Protein AF-A0A0F9GGN1-F1 (afdb_monomer)

Foldseek 3Di:
DEEAECPPHDQVVSLVVLVVVLVVLLVVQDPQQKYKYQQAPDPGNVVSNQVSLVPDPQFPDWDDDHRIIMTGGDDD

Mean predicted aligned error: 2.83 Å

Sequence (76 aa):
MVKIDLHGLTLDAALSEVDREVNHNFIQETEDRRIEFVTGWGGVLRPGVREYLTEHPLVKELRTDGASLRILLEDL

Nearest PDB structures (foldseek):
  8umj-assembly2_B  TM=4.969E-01  e=1.245E+00  Ze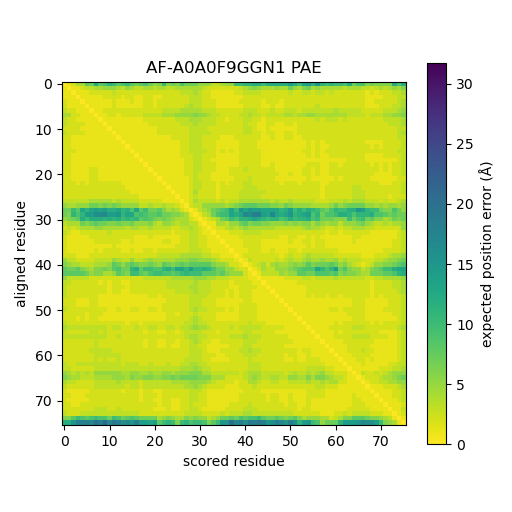a mays
  8umk-assembly1_A  TM=4.739E-01  e=1.527E+00  Zea mays
  8uml-assembly2_B  TM=4.719E-01  e=2.003E+00  Zea mays
  8umn-assembly2_B  TM=4.732E-01  e=2.294E+00  Zea mays
  8umm-assembly2_B  TM=4.783E-01  e=2.003E+00  Zea mays

Secondary structure (DSSP, 8-state):
-EEEE-TT--HHHHHHHHHHHHHHHHHTT-S--EEEEE--S-TTHHHHHHHHHHH-TTEEEEEEETTEEEEEEPP-

InterPro domains:
  IPR002625 Smr domain [PF01713] (4-64)
  IPR002625 Smr domain [PS50828] (4-76)
  IPR002625 Smr domain [SM00463] (1-74)
  IPR036063 Smr domain superfamily [G3DSA:3.30.1370.110] (1-69)
  IPR036063 Smr domain superfamily [SSF160443] (3-67)

Solvent-accessible surface area (backbone atoms only — not comparable to full-atom values): 4347 Å² total; per-residue (Å²): 103,52,78,45,80,41,72,93,53,54,58,71,58,34,47,55,51,49,54,52,50,53,55,51,51,60,72,66,66,49,94,55,52,33,40,36,39,36,37,47,87,52,90,54,43,39,58,53,49,47,54,54,52,73,72,34,90,58,49,66,44,80,45,80,54,94,42,26,41,36,36,31,47,54,84,136

Organism: NCBI:txid412755

Radius of gyration: 11.31 Å; Cα contacts (8 Å, |Δi|>4): 115; chains: 1; bounding box: 27×19×29 Å

Structure (mmCIF, N/CA/C/O backbone):
data_AF-A0A0F9GGN1-F1
#
_entry.id   AF-A0A0F9GGN1-F1
#
loop_
_atom_site.group_PDB
_atom_site.id
_atom_site.type_symbol
_atom_site.label_atom_id
_atom_site.label_alt_id
_atom_site.label_comp_id
_atom_site.label_asym_id
_atom_site.label_entity_id
_atom_site.label_seq_id
_atom_site.pdbx_PDB_ins_code
_atom_site.Cartn_x
_atom_site.Cartn_y
_atom_site.Cartn_z
_atom_site.occupancy
_atom_site.B_iso_or_equiv
_atom_site.auth_seq_id
_atom_site.auth_comp_id
_atom_site.auth_asym_id
_atom_site.auth_atom_id
_atom_site.pdbx_PDB_model_num
ATOM 1 N N . MET A 1 1 ? 0.731 -8.445 12.039 1.00 82.25 1 MET A N 1
ATOM 2 C CA . MET A 1 1 ? 1.321 -7.607 10.981 1.00 82.25 1 MET A CA 1
ATOM 3 C C . MET A 1 1 ? 1.327 -8.445 9.726 1.00 82.25 1 MET A C 1
ATOM 5 O O . MET A 1 1 ? 1.894 -9.535 9.754 1.00 82.25 1 MET A O 1
ATOM 9 N N . VAL A 1 2 ? 0.675 -7.976 8.669 1.00 91.88 2 VAL A N 1
ATOM 10 C CA . VAL A 1 2 ? 0.588 -8.686 7.385 1.00 91.88 2 VAL A CA 1
ATOM 11 C C . VAL A 1 2 ? 1.676 -8.175 6.448 1.00 91.88 2 VAL A C 1
ATOM 13 O O . VAL A 1 2 ? 2.014 -6.994 6.482 1.00 91.88 2 VAL A O 1
ATOM 16 N N . LYS A 1 3 ? 2.255 -9.062 5.636 1.00 96.38 3 LYS A N 1
ATOM 17 C CA . LYS A 1 3 ? 3.291 -8.716 4.661 1.00 96.38 3 LYS A CA 1
ATOM 18 C C . LYS A 1 3 ? 2.844 -9.112 3.259 1.00 96.38 3 LYS A C 1
ATOM 20 O O . LYS A 1 3 ? 2.552 -10.281 3.030 1.00 96.38 3 LYS A O 1
ATOM 25 N N . ILE A 1 4 ? 2.834 -8.146 2.348 1.00 97.25 4 ILE A N 1
ATOM 26 C CA . ILE A 1 4 ? 2.360 -8.276 0.969 1.00 97.25 4 ILE A CA 1
ATOM 27 C C . ILE A 1 4 ? 3.527 -8.003 0.022 1.00 97.25 4 ILE A C 1
ATOM 29 O O . ILE A 1 4 ? 4.186 -6.966 0.123 1.00 97.25 4 ILE A O 1
ATOM 33 N N . ASP A 1 5 ? 3.806 -8.939 -0.880 1.00 97.62 5 ASP A N 1
ATOM 34 C CA . ASP A 1 5 ? 4.858 -8.795 -1.886 1.00 97.62 5 ASP A CA 1
ATOM 35 C C . ASP A 1 5 ? 4.278 -8.220 -3.185 1.00 97.62 5 ASP A C 1
ATOM 37 O O . ASP A 1 5 ? 3.350 -8.791 -3.750 1.00 97.62 5 ASP A O 1
ATOM 41 N N . LEU A 1 6 ? 4.819 -7.089 -3.649 1.00 97.44 6 LEU A N 1
ATOM 42 C CA . LEU A 1 6 ? 4.382 -6.415 -4.876 1.00 97.44 6 LEU A CA 1
ATOM 43 C C . LEU A 1 6 ? 5.376 -6.596 -6.036 1.00 97.44 6 LEU A C 1
ATOM 45 O O . LEU A 1 6 ? 5.200 -5.997 -7.100 1.00 97.44 6 LEU A O 1
ATOM 49 N N . HIS A 1 7 ? 6.448 -7.377 -5.862 1.00 94.56 7 HIS A N 1
ATOM 50 C CA . HIS A 1 7 ? 7.434 -7.575 -6.921 1.00 94.56 7 HIS A CA 1
ATOM 51 C C . HIS A 1 7 ? 6.826 -8.216 -8.172 1.00 94.56 7 HIS A C 1
ATOM 53 O O . HIS A 1 7 ? 5.978 -9.101 -8.114 1.00 94.56 7 HIS A O 1
ATOM 59 N N . GLY A 1 8 ? 7.318 -7.785 -9.334 1.00 92.38 8 GLY A N 1
ATOM 60 C CA . GLY A 1 8 ? 6.871 -8.304 -10.628 1.00 92.38 8 GLY A CA 1
ATOM 61 C C . GLY A 1 8 ? 5.509 -7.774 -11.080 1.00 92.38 8 GLY A C 1
ATOM 62 O O . GLY A 1 8 ? 5.137 -8.006 -12.228 1.00 92.38 8 GLY A O 1
ATOM 63 N N . LEU A 1 9 ? 4.798 -7.023 -10.234 1.00 96.38 9 LEU A N 1
ATOM 64 C CA . LEU A 1 9 ? 3.575 -6.336 -10.626 1.00 96.38 9 LEU A CA 1
ATOM 65 C C . LEU A 1 9 ? 3.883 -5.061 -11.417 1.00 96.38 9 LEU A C 1
ATOM 67 O O . LEU A 1 9 ? 4.890 -4.378 -11.203 1.00 96.38 9 LEU A O 1
ATOM 71 N N . THR A 1 10 ? 2.971 -4.716 -12.325 1.00 96.56 10 THR A N 1
ATOM 72 C CA . THR A 1 10 ? 2.883 -3.350 -12.843 1.00 96.56 10 THR A CA 1
ATOM 73 C C . THR A 1 10 ? 2.404 -2.420 -11.728 1.00 96.56 10 THR A C 1
ATOM 75 O O . THR A 1 10 ? 1.821 -2.873 -10.743 1.00 96.56 10 THR A O 1
ATOM 78 N N . LEU A 1 11 ? 2.618 -1.110 -11.878 1.00 97.00 11 LEU A N 1
ATOM 79 C CA . LEU A 1 11 ? 2.141 -0.143 -10.886 1.00 97.00 11 LEU A CA 1
ATOM 80 C C . LEU A 1 11 ? 0.627 -0.251 -10.662 1.00 97.00 11 LEU A C 1
ATOM 82 O O . LEU A 1 11 ? 0.197 -0.338 -9.524 1.00 97.00 11 LEU A O 1
ATOM 86 N N . ASP A 1 12 ? -0.161 -0.316 -11.733 1.00 98.00 12 ASP A N 1
ATOM 87 C CA . ASP A 1 12 ? -1.625 -0.417 -11.664 1.00 98.00 12 ASP A CA 1
ATOM 88 C C . ASP A 1 12 ? -2.107 -1.671 -10.905 1.00 98.00 12 ASP A C 1
ATOM 90 O O . ASP A 1 12 ? -2.950 -1.591 -10.008 1.00 98.00 12 ASP A O 1
ATOM 94 N N . ALA A 1 13 ? -1.492 -2.828 -11.184 1.00 98.00 13 ALA A N 1
ATOM 95 C CA . ALA A 1 13 ? -1.790 -4.069 -10.473 1.00 98.00 13 ALA A CA 1
ATOM 96 C C . ALA A 1 13 ? -1.371 -4.000 -8.997 1.00 98.00 13 ALA A C 1
ATOM 98 O O . ALA A 1 13 ? -2.095 -4.479 -8.128 1.00 98.00 13 ALA A O 1
ATOM 99 N N . ALA A 1 14 ? -0.229 -3.372 -8.702 1.00 98.06 14 ALA A N 1
ATOM 100 C CA . ALA A 1 14 ? 0.223 -3.170 -7.332 1.00 98.06 14 ALA A CA 1
ATOM 101 C C . ALA A 1 14 ? 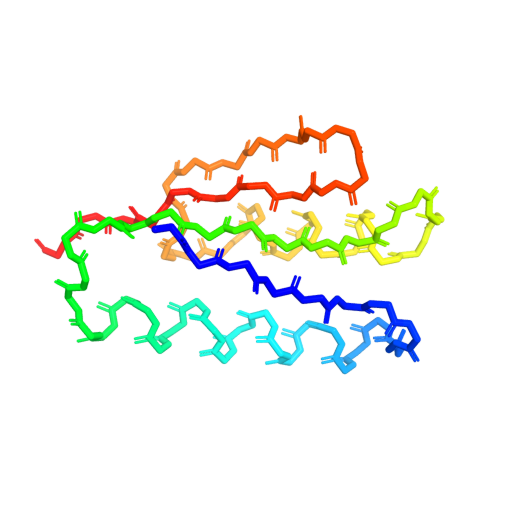-0.717 -2.244 -6.548 1.00 98.06 14 ALA A C 1
ATOM 103 O O . ALA A 1 14 ? -1.011 -2.532 -5.394 1.00 98.06 14 ALA A O 1
ATOM 104 N N . LEU A 1 15 ? -1.219 -1.165 -7.158 1.00 98.31 15 LEU A N 1
ATOM 105 C CA . LEU A 1 15 ? -2.187 -0.266 -6.520 1.00 98.31 15 LEU A CA 1
ATOM 106 C C . LEU A 1 15 ? -3.514 -0.974 -6.228 1.00 98.31 15 LEU A C 1
ATOM 108 O O . LEU A 1 15 ? -4.042 -0.843 -5.128 1.00 98.31 15 LEU A O 1
ATOM 112 N N . SER A 1 16 ? -4.005 -1.777 -7.175 1.00 98.19 16 SER A N 1
ATOM 113 C CA . SER A 1 16 ? -5.213 -2.588 -6.977 1.00 98.19 16 SER A CA 1
ATOM 114 C C . SER A 1 16 ? -5.049 -3.586 -5.825 1.00 98.19 16 SER A C 1
ATOM 116 O O . SER A 1 16 ? -5.957 -3.772 -5.017 1.00 98.19 16 SER A O 1
ATOM 118 N N . GLU A 1 17 ? -3.877 -4.214 -5.722 1.00 98.19 17 GLU A N 1
ATOM 119 C CA . GLU A 1 17 ? -3.571 -5.154 -4.644 1.00 98.19 17 GLU A CA 1
ATOM 120 C C . GLU A 1 17 ? -3.432 -4.453 -3.284 1.00 98.19 17 GLU A C 1
ATOM 122 O O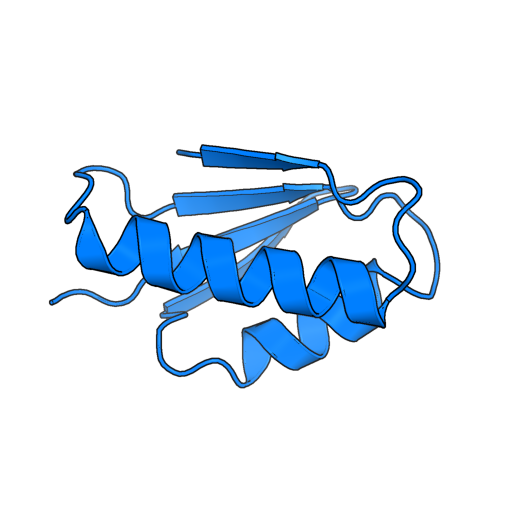 . GLU A 1 17 ? -3.924 -4.950 -2.272 1.00 98.19 17 GLU A O 1
ATOM 127 N N . VAL A 1 18 ? -2.813 -3.270 -3.261 1.00 98.12 18 VAL A N 1
ATOM 128 C CA . VAL A 1 18 ? -2.694 -2.436 -2.059 1.00 98.12 18 VAL A CA 1
ATOM 129 C C . VAL A 1 18 ? -4.071 -2.032 -1.538 1.00 98.12 18 VAL A C 1
ATOM 131 O O . VAL A 1 18 ? -4.337 -2.229 -0.355 1.00 98.12 18 VAL A O 1
ATOM 134 N N . ASP A 1 19 ? -4.952 -1.521 -2.402 1.00 98.00 19 ASP A N 1
ATOM 135 C CA . ASP A 1 19 ? -6.321 -1.140 -2.031 1.00 98.00 19 ASP A CA 1
ATOM 136 C C . ASP A 1 19 ? -7.090 -2.331 -1.449 1.00 98.00 19 ASP A C 1
ATOM 138 O O . ASP A 1 19 ? -7.667 -2.256 -0.359 1.00 98.00 19 ASP A O 1
ATOM 142 N N . ARG A 1 20 ? -7.029 -3.477 -2.139 1.00 97.06 20 ARG A N 1
ATOM 143 C CA . ARG A 1 20 ? -7.676 -4.716 -1.702 1.00 97.06 20 ARG A CA 1
ATOM 144 C C . ARG A 1 20 ? -7.227 -5.115 -0.300 1.00 97.06 20 ARG A C 1
ATOM 146 O O . ARG A 1 20 ? -8.066 -5.426 0.544 1.00 97.06 20 ARG A O 1
ATOM 153 N N . GLU A 1 21 ? -5.922 -5.113 -0.047 1.00 96.25 21 GLU A N 1
ATOM 154 C CA . GLU A 1 21 ? -5.353 -5.528 1.235 1.00 96.25 21 GLU A CA 1
ATOM 155 C C . GLU A 1 21 ? -5.622 -4.520 2.354 1.00 96.25 21 GLU A C 1
ATOM 157 O O . GLU A 1 21 ? -5.937 -4.929 3.472 1.00 96.25 21 GLU A O 1
ATOM 162 N N . VAL A 1 22 ? -5.580 -3.216 2.073 1.00 96.12 22 VAL A N 1
ATOM 163 C CA . VAL A 1 22 ? -5.944 -2.186 3.057 1.00 96.12 22 VAL A CA 1
ATOM 164 C C . VAL A 1 22 ? -7.396 -2.358 3.504 1.00 96.12 22 VAL A C 1
ATOM 166 O O . VAL A 1 22 ? -7.657 -2.461 4.704 1.00 96.12 22 VAL A O 1
ATOM 169 N N . ASN A 1 23 ? -8.334 -2.464 2.560 1.00 95.12 23 ASN A N 1
ATOM 170 C CA . ASN A 1 23 ? -9.752 -2.647 2.874 1.00 95.12 23 ASN A CA 1
ATOM 171 C C . ASN A 1 23 ? -10.012 -3.983 3.583 1.00 95.12 23 ASN A C 1
ATOM 173 O O . ASN A 1 23 ? -10.742 -4.030 4.574 1.00 95.12 23 ASN A O 1
ATOM 177 N N . HIS A 1 24 ? -9.392 -5.069 3.115 1.00 94.00 24 HIS A N 1
ATOM 178 C CA . HIS A 1 24 ? -9.546 -6.389 3.721 1.00 94.00 24 HIS A CA 1
ATOM 179 C C . HIS A 1 24 ? -9.107 -6.404 5.191 1.00 94.00 24 HIS A C 1
ATOM 181 O O . HIS A 1 24 ? -9.866 -6.844 6.054 1.00 94.00 24 HIS A O 1
ATOM 187 N N . ASN A 1 25 ? -7.913 -5.883 5.488 1.00 92.50 25 ASN A N 1
ATOM 188 C CA . ASN A 1 25 ? -7.371 -5.869 6.848 1.00 92.50 25 ASN A CA 1
ATOM 189 C C . ASN A 1 25 ? -8.107 -4.878 7.762 1.00 92.50 25 ASN A C 1
ATOM 191 O O . ASN A 1 25 ? -8.227 -5.135 8.958 1.00 92.50 25 ASN A O 1
ATOM 195 N N . PHE A 1 26 ? -8.644 -3.781 7.217 1.00 92.50 26 PHE A N 1
ATOM 196 C CA . PHE A 1 26 ? -9.492 -2.865 7.981 1.00 92.50 26 PHE A CA 1
ATOM 197 C C . PHE A 1 26 ? -10.809 -3.533 8.413 1.00 92.50 26 PHE A C 1
ATOM 199 O O . PHE A 1 26 ? -11.191 -3.439 9.577 1.00 92.50 26 PHE A O 1
ATOM 206 N N . ILE A 1 27 ? -11.468 -4.264 7.504 1.00 91.69 27 ILE A N 1
ATOM 207 C CA . ILE A 1 27 ? -12.748 -4.950 7.766 1.00 91.69 27 ILE A CA 1
ATOM 208 C C . ILE A 1 27 ? -12.587 -6.136 8.722 1.00 91.69 27 ILE A C 1
ATOM 210 O O . ILE A 1 27 ? -13.484 -6.403 9.514 1.00 91.69 27 ILE A O 1
ATOM 214 N N . GLN A 1 28 ? -11.475 -6.872 8.651 1.00 86.44 28 GLN A N 1
ATOM 215 C CA . GLN A 1 28 ? -11.268 -8.047 9.505 1.00 86.44 28 GLN A CA 1
ATOM 216 C C . GLN A 1 28 ? -11.001 -7.718 10.982 1.00 86.44 28 GLN A C 1
ATOM 218 O O . GLN A 1 28 ? -10.846 -8.643 11.777 1.00 86.44 28 GLN A O 1
ATOM 223 N N . GLU A 1 29 ? -10.945 -6.435 11.354 1.00 74.62 29 GLU A N 1
ATOM 224 C CA . GLU A 1 29 ? -10.702 -5.965 12.725 1.00 74.62 29 GLU A CA 1
ATOM 225 C C . GLU A 1 29 ? -9.485 -6.632 13.388 1.00 74.62 29 GLU A C 1
ATOM 227 O O . GLU A 1 29 ? -9.472 -6.894 14.591 1.00 74.62 29 GLU A O 1
ATOM 232 N N . THR A 1 30 ? -8.443 -6.935 12.605 1.00 74.44 30 THR A N 1
ATOM 233 C CA . THR A 1 30 ? -7.266 -7.636 13.125 1.00 74.44 30 THR A CA 1
ATOM 234 C C . THR A 1 30 ? -6.642 -6.845 14.274 1.00 74.44 30 THR A C 1
ATOM 236 O O . THR A 1 30 ? -6.415 -5.641 14.133 1.00 74.44 30 THR A O 1
ATOM 239 N N . GLU A 1 31 ? -6.300 -7.520 15.379 1.00 79.62 31 GLU A N 1
ATOM 240 C CA . GLU A 1 31 ? -5.672 -6.885 16.553 1.00 79.62 31 GLU A CA 1
ATOM 241 C C . GLU A 1 31 ? -4.392 -6.109 16.186 1.00 79.62 31 GLU A C 1
ATOM 243 O O . GLU A 1 31 ? -4.080 -5.084 16.791 1.00 79.62 31 GLU A O 1
ATOM 248 N N . ASP A 1 32 ? -3.656 -6.566 15.165 1.00 86.38 32 ASP A N 1
ATOM 249 C CA . ASP A 1 32 ? -2.469 -5.891 14.638 1.00 86.38 32 ASP A CA 1
ATOM 250 C C . ASP A 1 32 ? -2.740 -5.256 13.268 1.00 86.38 32 ASP A C 1
ATOM 252 O O . ASP A 1 32 ? -2.498 -5.864 12.224 1.00 86.38 32 ASP A O 1
ATOM 256 N N . ARG A 1 33 ? -3.175 -3.991 13.297 1.00 91.19 33 ARG A N 1
ATOM 257 C CA . ARG A 1 33 ? -3.528 -3.132 12.147 1.00 91.19 33 ARG A CA 1
ATOM 258 C C . ARG A 1 33 ? -2.340 -2.663 11.289 1.00 91.19 33 ARG A C 1
ATOM 260 O O . ARG A 1 33 ? -2.416 -1.630 10.623 1.00 91.19 33 ARG A O 1
ATOM 267 N N . ARG A 1 34 ? -1.206 -3.367 11.332 1.00 95.38 34 ARG A N 1
ATOM 268 C CA . ARG A 1 34 ? 0.002 -3.023 10.564 1.00 95.38 34 ARG A CA 1
ATOM 269 C C . ARG A 1 34 ? 0.131 -3.876 9.309 1.00 95.38 34 ARG A C 1
ATOM 271 O O . ARG A 1 34 ? 0.095 -5.107 9.394 1.00 95.38 34 ARG A O 1
ATOM 278 N N . ILE A 1 35 ? 0.406 -3.223 8.181 1.00 96.94 35 ILE A N 1
ATOM 279 C CA . ILE A 1 35 ? 0.683 -3.877 6.894 1.00 96.94 35 ILE A CA 1
ATOM 280 C C . ILE A 1 35 ? 2.055 -3.438 6.376 1.00 96.94 35 ILE A C 1
ATOM 282 O O . ILE A 1 35 ? 2.398 -2.257 6.419 1.00 96.94 35 ILE A O 1
ATOM 286 N N . GLU A 1 36 ? 2.848 -4.385 5.883 1.00 98.00 36 GLU A N 1
ATOM 287 C CA . GLU A 1 36 ? 4.098 -4.147 5.161 1.00 98.00 36 GLU A CA 1
ATOM 288 C C . GLU A 1 36 ? 3.926 -4.515 3.683 1.00 98.00 36 GLU A C 1
ATOM 290 O O . GLU A 1 36 ? 3.735 -5.681 3.353 1.00 98.00 36 GLU A O 1
ATOM 295 N N . PHE A 1 37 ? 4.067 -3.536 2.795 1.00 98.00 37 PHE A N 1
ATOM 296 C CA . PHE A 1 37 ? 4.120 -3.730 1.349 1.00 98.00 37 PHE A CA 1
ATOM 297 C C . PHE A 1 37 ? 5.570 -3.734 0.872 1.00 98.00 37 PHE A C 1
ATOM 299 O O . PHE A 1 37 ? 6.277 -2.731 1.000 1.00 98.00 37 PHE A O 1
ATOM 306 N N . VAL A 1 38 ? 6.027 -4.846 0.303 1.00 97.88 38 VAL A N 1
ATOM 307 C CA . VAL A 1 38 ? 7.374 -4.966 -0.259 1.00 97.88 38 VAL A CA 1
ATOM 308 C C . VAL A 1 38 ? 7.362 -4.446 -1.691 1.00 97.88 38 VAL A C 1
ATOM 310 O O . VAL A 1 38 ? 6.873 -5.105 -2.601 1.00 97.88 38 VAL A O 1
ATOM 313 N N . THR A 1 39 ? 7.908 -3.248 -1.890 1.00 95.31 39 THR A N 1
ATOM 314 C CA . THR A 1 39 ? 7.939 -2.562 -3.195 1.00 95.31 39 THR A CA 1
ATOM 315 C C . THR A 1 39 ? 9.247 -2.761 -3.962 1.00 95.31 39 THR A C 1
ATOM 317 O O . THR A 1 39 ? 9.354 -2.384 -5.131 1.00 95.31 39 THR A O 1
ATOM 320 N N . GLY A 1 40 ? 10.274 -3.291 -3.293 1.00 91.31 40 GLY A N 1
ATOM 321 C CA . GLY A 1 40 ? 11.638 -3.311 -3.808 1.00 91.31 40 GLY A CA 1
ATOM 322 C C . GLY A 1 40 ? 12.312 -1.933 -3.749 1.00 91.31 40 GLY A C 1
ATOM 323 O O . GLY A 1 40 ? 11.818 -0.981 -3.142 1.00 91.31 40 GLY A O 1
ATOM 324 N N . TRP A 1 41 ? 13.469 -1.822 -4.404 1.00 86.94 41 TRP A N 1
ATOM 325 C CA . TRP A 1 41 ? 14.247 -0.575 -4.510 1.00 86.94 41 TRP A CA 1
ATOM 326 C C . TRP A 1 41 ? 13.983 0.199 -5.812 1.00 86.94 41 TRP A C 1
ATOM 328 O O . TRP A 1 41 ? 14.664 1.180 -6.101 1.00 86.94 41 TRP A O 1
ATOM 338 N N . GLY A 1 42 ? 13.028 -0.265 -6.623 1.00 82.00 42 GLY A N 1
ATOM 339 C CA . GLY A 1 42 ? 12.741 0.295 -7.941 1.00 82.00 42 GLY A CA 1
ATOM 340 C C . GLY A 1 42 ? 12.108 1.688 -7.889 1.00 82.00 42 GLY A C 1
ATOM 341 O O . GLY A 1 42 ? 11.434 2.054 -6.928 1.00 82.00 42 GLY A O 1
ATOM 342 N N . GLY A 1 43 ? 12.286 2.455 -8.968 1.00 89.88 43 GLY A N 1
ATOM 343 C CA . GLY A 1 43 ? 11.806 3.838 -9.082 1.00 89.88 43 GLY A CA 1
ATOM 344 C C . GLY A 1 43 ? 10.340 4.006 -9.494 1.00 89.88 43 GLY A C 1
ATOM 345 O O . GLY A 1 43 ? 9.925 5.133 -9.718 1.00 89.88 43 GLY A O 1
ATOM 346 N N . VAL A 1 44 ? 9.570 2.919 -9.626 1.00 93.69 44 VAL A N 1
ATOM 347 C CA . VAL A 1 44 ? 8.161 2.969 -10.070 1.00 93.69 44 VAL A CA 1
ATOM 348 C C . VAL A 1 44 ? 7.211 2.572 -8.942 1.00 93.69 44 VAL A C 1
ATOM 350 O O . VAL A 1 44 ? 6.418 3.396 -8.497 1.00 93.69 44 VAL A O 1
ATOM 353 N N . LEU A 1 45 ? 7.318 1.337 -8.434 1.00 96.00 45 LEU A N 1
ATOM 354 C CA . LEU A 1 45 ? 6.387 0.826 -7.420 1.00 96.00 45 LEU A CA 1
ATOM 355 C C . LEU A 1 45 ? 6.462 1.615 -6.115 1.00 96.00 45 LEU A C 1
ATOM 357 O O . LEU A 1 45 ? 5.441 2.056 -5.606 1.00 96.00 45 LEU A O 1
ATOM 361 N N . ARG A 1 46 ? 7.667 1.840 -5.585 1.00 95.44 46 ARG A N 1
ATOM 362 C CA . ARG A 1 46 ? 7.831 2.535 -4.306 1.00 95.44 46 ARG A CA 1
ATOM 363 C C . ARG A 1 46 ? 7.241 3.953 -4.303 1.00 95.44 46 ARG A C 1
ATOM 365 O O . ARG A 1 46 ? 6.482 4.235 -3.380 1.00 95.44 46 ARG A O 1
ATOM 372 N N . PRO A 1 47 ? 7.562 4.857 -5.251 1.00 95.94 47 PRO A N 1
ATOM 373 C CA . PRO A 1 47 ? 6.956 6.186 -5.248 1.00 95.94 47 PRO A CA 1
ATOM 374 C C . PRO A 1 47 ? 5.449 6.143 -5.523 1.00 95.94 47 PRO A C 1
ATOM 376 O O . PRO A 1 47 ? 4.716 6.779 -4.777 1.00 95.94 47 PRO A O 1
ATOM 379 N N . GLY A 1 48 ? 4.980 5.353 -6.497 1.00 96.94 48 GLY A N 1
ATOM 380 C CA . GLY A 1 48 ? 3.554 5.314 -6.841 1.00 96.94 48 GLY A CA 1
ATOM 381 C C . GLY A 1 48 ? 2.674 4.719 -5.735 1.00 96.94 48 GLY A C 1
ATOM 382 O O . GLY A 1 48 ? 1.647 5.289 -5.384 1.00 96.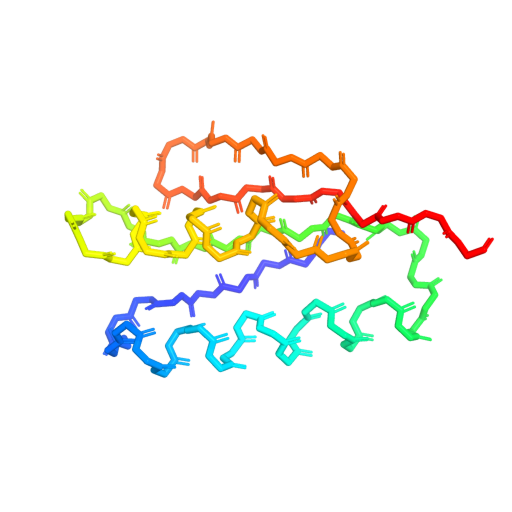94 48 GLY A O 1
ATOM 383 N N . VAL A 1 49 ? 3.107 3.621 -5.106 1.00 97.69 49 VAL A N 1
ATOM 384 C CA . VAL A 1 49 ? 2.397 3.037 -3.953 1.00 97.69 49 VAL A CA 1
ATOM 385 C C . VAL A 1 49 ? 2.456 3.975 -2.745 1.00 97.69 49 VAL A C 1
ATOM 387 O O . VAL A 1 49 ? 1.479 4.094 -2.011 1.00 97.69 49 VAL A O 1
ATOM 390 N N . ARG A 1 50 ? 3.577 4.678 -2.528 1.00 97.56 50 ARG A N 1
ATOM 391 C CA . ARG A 1 50 ? 3.694 5.661 -1.440 1.00 97.56 50 ARG A CA 1
ATOM 392 C C . ARG A 1 50 ? 2.729 6.828 -1.629 1.00 97.56 50 ARG A C 1
ATOM 394 O O . ARG A 1 50 ? 2.112 7.235 -0.651 1.00 9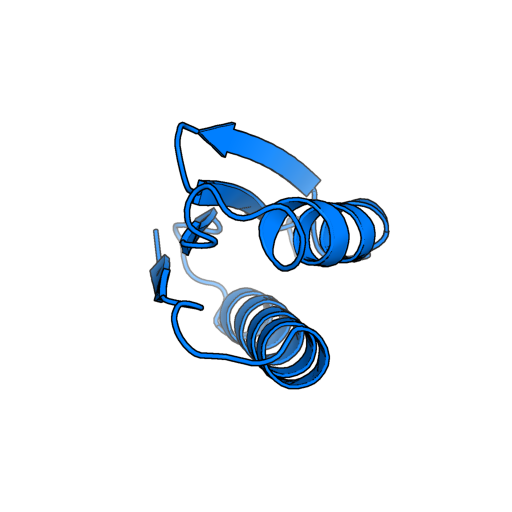7.56 50 ARG A O 1
ATOM 401 N N . GLU A 1 51 ? 2.648 7.378 -2.837 1.00 97.75 51 GLU A N 1
ATOM 402 C CA . GLU A 1 51 ? 1.725 8.464 -3.184 1.00 97.75 51 GLU A CA 1
ATOM 403 C C . GLU A 1 51 ? 0.285 8.039 -2.892 1.00 97.75 51 GLU A C 1
ATOM 405 O O . GLU A 1 51 ? -0.373 8.658 -2.060 1.00 97.75 51 GLU A O 1
ATOM 410 N N . TYR A 1 52 ? -0.127 6.889 -3.430 1.00 98.00 52 TYR A N 1
ATOM 411 C CA . TYR A 1 52 ? -1.448 6.316 -3.185 1.00 98.00 52 TYR A CA 1
ATOM 412 C C . TYR A 1 52 ? -1.763 6.128 -1.689 1.00 98.00 52 TYR A C 1
ATOM 414 O O . TYR A 1 52 ? -2.799 6.576 -1.206 1.00 98.00 52 TYR A O 1
ATOM 422 N N . LEU A 1 53 ? -0.852 5.514 -0.924 1.00 98.12 53 LEU A N 1
ATOM 423 C CA . LEU A 1 53 ? -1.041 5.276 0.514 1.00 98.12 53 LEU A CA 1
ATOM 424 C C . LEU A 1 53 ? -1.068 6.561 1.350 1.00 98.12 53 LEU A C 1
ATOM 426 O O . LEU A 1 53 ? -1.657 6.561 2.425 1.00 98.12 53 LEU A O 1
ATOM 430 N N . THR A 1 54 ? -0.416 7.634 0.894 1.00 97.75 54 THR A N 1
ATOM 431 C CA . THR A 1 54 ? -0.405 8.923 1.610 1.00 97.75 54 THR A CA 1
ATOM 432 C C . THR A 1 54 ? -1.773 9.603 1.553 1.00 97.75 54 THR A C 1
ATOM 434 O O . THR A 1 54 ? -2.139 10.314 2.483 1.00 97.75 54 THR A O 1
ATOM 437 N N . GLU A 1 55 ? -2.530 9.373 0.481 1.00 96.44 55 GLU A N 1
ATOM 438 C CA . GLU A 1 55 ? -3.872 9.933 0.282 1.00 96.44 55 GLU A CA 1
ATOM 439 C C . GLU A 1 55 ? -4.989 8.987 0.751 1.00 96.44 55 GLU A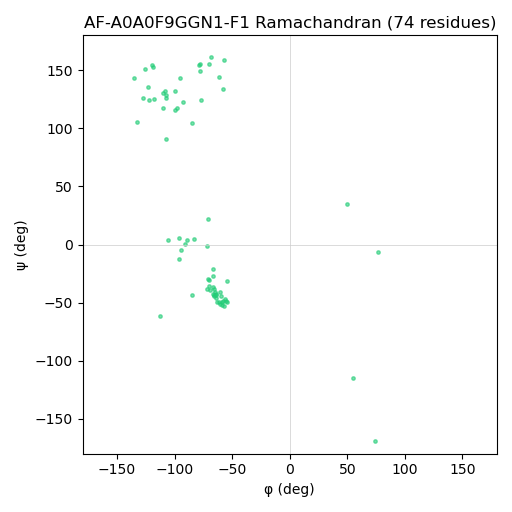 C 1
ATOM 441 O O . GLU A 1 55 ? -6.168 9.345 0.723 1.00 96.44 55 GLU A O 1
ATOM 446 N N . HIS A 1 56 ? -4.641 7.773 1.183 1.00 96.69 56 HIS A N 1
ATOM 447 C CA . HIS A 1 56 ? -5.616 6.735 1.478 1.00 96.69 56 HIS A CA 1
ATOM 448 C C . HIS A 1 56 ? -6.323 6.975 2.830 1.00 96.69 56 HIS A C 1
ATOM 450 O O . HIS A 1 56 ? -5.659 7.015 3.867 1.00 96.69 56 HIS A O 1
ATOM 456 N N . PRO A 1 57 ? -7.670 7.036 2.880 1.00 96.38 57 PRO A N 1
ATOM 457 C CA . PRO A 1 57 ? -8.417 7.462 4.073 1.00 96.38 57 PRO A CA 1
ATOM 458 C C . PRO A 1 57 ? -8.314 6.505 5.267 1.00 96.38 57 PRO A C 1
ATOM 460 O O . PRO A 1 57 ? -8.565 6.905 6.396 1.00 96.38 57 PRO A O 1
ATOM 463 N N . LEU A 1 58 ? -7.970 5.238 5.021 1.00 96.31 58 LEU A N 1
ATOM 464 C CA . LEU A 1 58 ? -7.808 4.220 6.069 1.00 96.31 58 LEU A CA 1
ATOM 465 C C . LEU A 1 58 ? -6.376 4.119 6.617 1.00 96.31 58 LEU A C 1
ATOM 467 O O . LEU A 1 58 ? -6.114 3.262 7.457 1.00 96.31 58 LEU A O 1
ATOM 471 N N . VAL A 1 59 ? -5.435 4.933 6.128 1.00 97.25 59 VAL A N 1
ATOM 472 C CA . VAL A 1 59 ? -4.027 4.898 6.550 1.00 97.25 59 VAL A CA 1
ATOM 473 C C . VAL A 1 59 ? -3.761 6.005 7.567 1.00 97.25 59 VAL A C 1
ATOM 475 O O . VAL A 1 59 ? -3.789 7.184 7.234 1.00 97.25 59 VAL A O 1
ATOM 478 N N . LYS A 1 60 ? -3.422 5.607 8.795 1.00 97.00 60 LYS A N 1
ATOM 479 C CA . LYS A 1 60 ? -3.100 6.500 9.918 1.00 97.00 60 LYS A CA 1
ATOM 480 C C . LYS A 1 60 ? -1.644 6.946 9.925 1.00 97.00 60 LYS A C 1
ATOM 482 O O . LYS A 1 60 ? -1.319 8.105 10.165 1.00 97.00 60 LYS A O 1
ATOM 487 N N . GLU A 1 61 ? -0.736 6.006 9.674 1.00 97.62 61 GLU A N 1
ATOM 488 C CA . GLU A 1 61 ? 0.695 6.286 9.549 1.00 97.62 61 GLU A CA 1
ATOM 489 C C . GLU A 1 61 ? 1.277 5.551 8.349 1.00 97.62 61 GLU A C 1
ATOM 491 O O . GLU A 1 61 ? 0.944 4.394 8.105 1.00 97.62 61 GLU A O 1
ATOM 496 N N . LEU A 1 62 ? 2.226 6.193 7.666 1.00 98.00 62 LEU A N 1
ATOM 497 C CA . LEU A 1 62 ? 3.027 5.602 6.599 1.00 98.00 62 LEU A CA 1
ATOM 498 C C . LEU A 1 62 ? 4.513 5.812 6.889 1.00 98.00 62 LEU A C 1
ATOM 500 O O . LEU A 1 62 ? 4.992 6.933 7.068 1.00 98.00 62 LEU A O 1
ATOM 504 N N . ARG A 1 63 ? 5.270 4.718 6.893 1.00 97.12 63 ARG A N 1
ATOM 505 C CA . ARG A 1 63 ? 6.719 4.703 7.087 1.00 97.12 63 ARG A CA 1
ATOM 506 C C . ARG A 1 63 ? 7.389 3.967 5.946 1.00 97.12 63 ARG A C 1
ATOM 508 O O . ARG A 1 63 ? 6.834 3.054 5.346 1.00 97.12 63 ARG A O 1
ATOM 515 N N . THR A 1 64 ? 8.621 4.353 5.662 1.00 95.19 64 THR A N 1
ATOM 516 C CA . THR A 1 64 ? 9.463 3.614 4.726 1.00 95.19 64 THR A CA 1
ATOM 517 C C . THR A 1 64 ? 10.543 2.882 5.497 1.00 95.19 64 THR A C 1
ATOM 519 O O . THR A 1 64 ? 11.234 3.500 6.302 1.00 95.19 64 THR A O 1
ATOM 522 N N . ASP A 1 65 ? 10.679 1.585 5.242 1.00 92.94 65 ASP A N 1
ATOM 523 C CA . ASP A 1 65 ? 11.696 0.738 5.855 1.00 92.94 65 ASP A CA 1
ATOM 524 C C . ASP A 1 65 ? 12.381 -0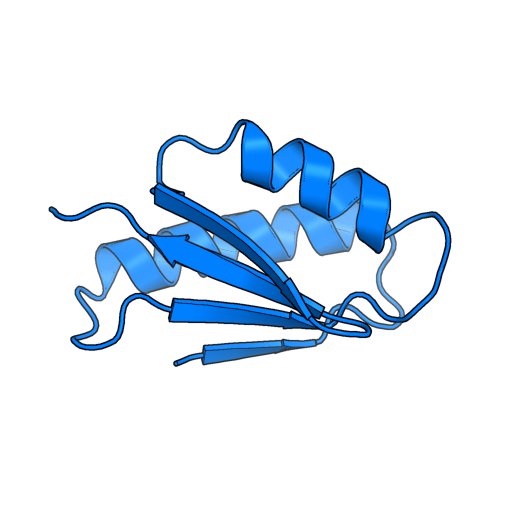.100 4.772 1.00 92.94 65 ASP A C 1
ATOM 526 O O . ASP A 1 65 ? 11.799 -1.028 4.210 1.00 92.94 65 ASP A O 1
ATOM 530 N N . GLY A 1 66 ? 13.610 0.282 4.422 1.00 92.19 66 GLY A N 1
ATOM 531 C CA . GLY A 1 66 ? 14.375 -0.346 3.348 1.00 92.19 66 GLY A CA 1
ATOM 532 C C . GLY A 1 66 ? 13.632 -0.364 2.005 1.00 92.19 66 GLY A C 1
ATOM 533 O O . GLY A 1 66 ? 13.380 0.685 1.404 1.00 92.19 66 GLY A O 1
ATOM 534 N N . ALA A 1 67 ? 13.311 -1.575 1.545 1.00 93.25 67 ALA A N 1
ATOM 535 C CA . ALA A 1 67 ? 12.595 -1.864 0.299 1.00 93.25 67 ALA A CA 1
ATOM 536 C C . ALA A 1 67 ? 11.061 -1.907 0.457 1.00 93.25 67 ALA A C 1
ATOM 538 O O . ALA A 1 67 ? 10.354 -2.233 -0.501 1.00 93.25 67 ALA A O 1
ATOM 539 N N . SER A 1 68 ? 10.554 -1.613 1.655 1.00 96.94 68 SER A N 1
ATOM 540 C CA . SER A 1 68 ? 9.145 -1.749 2.007 1.00 96.94 68 SER A CA 1
ATOM 541 C C . SER A 1 68 ? 8.518 -0.419 2.427 1.00 96.94 68 SER A C 1
ATOM 543 O O . SER A 1 68 ? 9.175 0.491 2.948 1.00 96.94 68 SER A 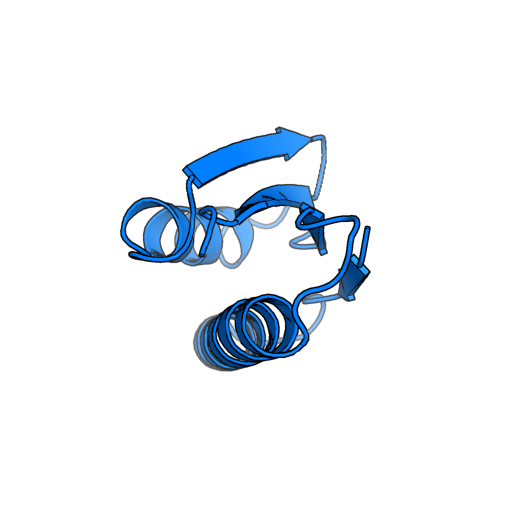O 1
ATOM 545 N N . LEU A 1 69 ? 7.204 -0.337 2.254 1.00 97.56 69 LEU A N 1
ATOM 546 C CA . LEU A 1 69 ? 6.340 0.668 2.857 1.00 97.56 69 LEU A CA 1
ATOM 547 C C . LEU A 1 69 ? 5.526 -0.008 3.957 1.00 97.56 69 LEU A C 1
ATOM 549 O O . LEU A 1 69 ? 4.884 -1.025 3.719 1.00 97.56 69 LEU A O 1
ATOM 553 N N . ARG A 1 70 ? 5.575 0.537 5.170 1.00 97.81 70 ARG A N 1
ATOM 554 C CA . ARG A 1 70 ? 4.782 0.059 6.302 1.00 97.81 70 ARG A CA 1
ATOM 555 C C . ARG A 1 70 ? 3.699 1.059 6.622 1.00 97.81 70 ARG A C 1
ATOM 557 O O . ARG A 1 70 ? 4.001 2.241 6.772 1.00 97.81 70 ARG A O 1
ATOM 564 N N . ILE A 1 71 ? 2.482 0.570 6.785 1.00 97.69 71 ILE A N 1
ATOM 565 C CA . ILE A 1 71 ? 1.354 1.377 7.223 1.00 97.69 71 ILE A CA 1
ATOM 566 C C . ILE A 1 71 ? 0.784 0.880 8.542 1.00 97.69 71 ILE A C 1
ATOM 568 O O . ILE A 1 71 ? 0.877 -0.304 8.874 1.00 97.69 71 ILE A O 1
ATOM 572 N N . LEU A 1 72 ? 0.186 1.811 9.272 1.00 96.88 72 LEU A N 1
ATOM 573 C CA . LEU A 1 72 ? -0.757 1.550 10.348 1.00 96.88 72 LEU A CA 1
ATOM 574 C C . LEU A 1 72 ? -2.131 2.005 9.863 1.00 96.88 72 LEU A C 1
ATOM 576 O O . LEU A 1 72 ? -2.246 3.125 9.364 1.00 96.88 72 LEU A O 1
ATOM 580 N N . LEU A 1 73 ? -3.145 1.155 9.995 1.00 96.19 73 LEU A N 1
ATOM 581 C CA . LEU A 1 73 ? -4.515 1.532 9.659 1.00 96.19 73 LEU A CA 1
ATOM 582 C C . LEU A 1 73 ? -5.145 2.393 10.760 1.00 96.19 73 LEU A C 1
ATOM 584 O O . LEU A 1 73 ? -4.745 2.311 11.924 1.00 96.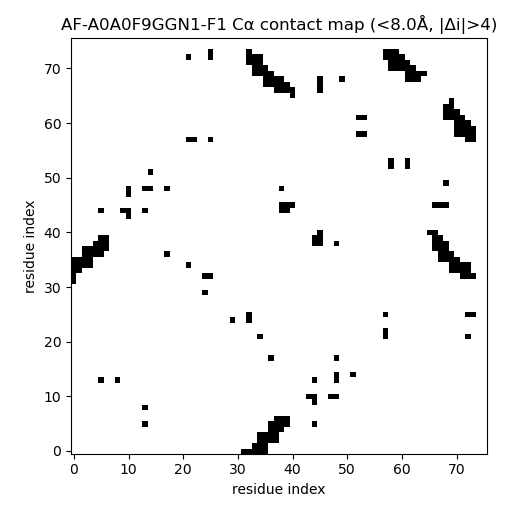19 73 LEU A O 1
ATOM 588 N N . GLU A 1 74 ? -6.132 3.200 10.377 1.00 94.50 74 GLU A N 1
ATOM 589 C CA . GLU A 1 74 ? -6.998 3.922 11.314 1.00 94.50 74 GLU A CA 1
ATOM 590 C C . GLU A 1 74 ? -7.715 2.973 12.273 1.00 94.50 74 GLU A C 1
ATOM 592 O O . GLU A 1 74 ? -7.855 1.782 11.987 1.00 94.50 74 GLU A O 1
ATOM 597 N N . ASP A 1 75 ? -8.160 3.503 13.412 1.00 86.38 75 ASP A N 1
ATOM 598 C CA . ASP A 1 75 ? -9.028 2.794 14.357 1.00 86.38 75 ASP A CA 1
ATOM 599 C C . ASP A 1 75 ? -10.488 2.808 13.842 1.00 86.38 75 ASP A C 1
ATOM 601 O O . ASP A 1 75 ? -10.851 3.670 13.040 1.00 86.38 75 ASP A O 1
ATOM 605 N N . LEU A 1 76 ? -11.304 1.819 14.237 1.00 69.25 76 LEU A N 1
ATOM 606 C CA . LEU A 1 76 ? -12.741 1.776 13.902 1.00 69.25 76 LEU A CA 1
ATOM 607 C C . LEU A 1 76 ? -13.561 2.627 14.877 1.00 69.25 76 LEU A C 1
ATOM 609 O O . LEU A 1 76 ? -13.214 2.618 16.081 1.00 69.25 76 LEU A O 1
#

pLDDT: mean 94.06, std 5.92, range [69.25, 98.31]